Protein AF-A0A8J9VCS7-F1 (afdb_monomer_lite)

Sequence (158 aa):
MKDSSIRSFGQWVTQHQWDDVTAEQGTQNKTTAFYRTLQQSIATHFPLKSVRIQVRDKPWISPCKGKSRQRAFNQQKWEDWRKLRNKIQREIKTVKNQFYNTKVRKLKRENPRAWFKELNVLTGSQRKEMTVREEGEDPVDHQGIANKINDTLTNITT

Secondary structure (DSSP, 8-state):
-PPPHHHHHHHHHHH---HHHHSSSSHHHHHHHHHHHHHHHHHHHS--------TT--TTS-HHHHHHHHHHHHTT-HHHHHHHHHHHHHHHHHHHHHHIIIIIHHHHHH-HHHHHHHHHHHHT----------TT--S--HHHHHHHHHHHHHHH--

pLDDT: mean 77.01, std 14.39, range [44.06, 93.56]

Radius of gyration: 28.1 Å; chains: 1; bounding box: 41×73×74 Å

Foldseek 3Di:
DDDALVVVLVVCVVPDDLCVLVVDPDPVNSVVSVVVVVVVSCCVSPPDDDDDDDPPCDPQQDPVLSVQLVVCVVVVVVVSNVVSVVVSVVSLVVVLVVCCVPPLVVCVPVPVVVNVVVVCVSVVVDPPPPPVDDPDDDPDPVVVVVVVVVVVVVVVVD

Structure (mmCIF, N/CA/C/O backbone):
data_AF-A0A8J9VCS7-F1
#
_entry.id   AF-A0A8J9VCS7-F1
#
loop_
_atom_site.group_PDB
_atom_site.id
_atom_site.type_symbol
_atom_site.label_atom_id
_atom_site.label_alt_id
_atom_site.label_comp_id
_atom_site.label_asym_id
_atom_site.label_entity_id
_atom_site.label_seq_id
_atom_site.pdbx_PDB_ins_code
_atom_site.Cartn_x
_atom_site.Cartn_y
_atom_site.Cartn_z
_atom_site.occupancy
_atom_site.B_iso_or_equiv
_atom_site.auth_seq_id
_atom_site.auth_comp_id
_atom_site.auth_asym_id
_atom_site.auth_atom_id
_atom_site.pdbx_PDB_model_num
ATOM 1 N N . MET A 1 1 ? 5.403 -21.606 12.880 1.00 47.59 1 MET A N 1
ATOM 2 C CA . MET A 1 1 ? 4.566 -20.550 12.259 1.00 47.59 1 MET A CA 1
ATOM 3 C C . MET A 1 1 ? 4.451 -19.402 13.250 1.00 47.59 1 MET A C 1
ATOM 5 O O . MET A 1 1 ? 4.363 -19.689 14.433 1.00 47.59 1 MET A O 1
ATOM 9 N N . LYS A 1 2 ? 4.519 -18.132 12.820 1.00 61.34 2 LYS A N 1
ATOM 10 C CA . LYS A 1 2 ? 4.234 -17.008 13.730 1.00 61.34 2 LYS A CA 1
ATOM 11 C C . LYS A 1 2 ? 2.738 -16.999 14.021 1.00 61.34 2 LYS A C 1
ATOM 13 O O . LYS A 1 2 ? 1.959 -17.046 13.071 1.00 61.34 2 LYS A O 1
ATOM 18 N N . ASP A 1 3 ? 2.369 -16.959 15.294 1.00 71.00 3 ASP A N 1
ATOM 19 C CA . ASP A 1 3 ? 0.968 -16.850 15.685 1.00 71.00 3 ASP A CA 1
ATOM 20 C C . ASP A 1 3 ? 0.406 -15.492 15.233 1.00 71.00 3 ASP A C 1
ATOM 22 O O . ASP A 1 3 ? 1.137 -14.499 15.137 1.00 71.00 3 ASP A O 1
ATOM 26 N N . SER A 1 4 ? -0.874 -15.457 14.868 1.00 82.81 4 SER A N 1
ATOM 27 C CA . SER A 1 4 ? -1.492 -14.242 14.328 1.00 82.81 4 SER A CA 1
ATOM 28 C C . SER A 1 4 ? -1.660 -13.188 15.424 1.00 82.81 4 SER A C 1
ATOM 30 O O . SER A 1 4 ? -2.221 -13.487 16.476 1.00 82.81 4 SER A O 1
ATOM 32 N N . SER A 1 5 ? -1.274 -11.933 15.156 1.00 84.56 5 SER A N 1
ATOM 33 C CA . SER A 1 5 ? -1.557 -10.796 16.054 1.00 84.56 5 SER A CA 1
ATOM 34 C C . SER A 1 5 ? -3.051 -10.639 16.359 1.00 84.56 5 SER A C 1
ATOM 36 O O . SER A 1 5 ? -3.417 -10.184 17.435 1.00 84.56 5 SER A O 1
ATOM 38 N N . ILE A 1 6 ? -3.920 -11.046 15.426 1.00 87.62 6 ILE A N 1
ATOM 39 C CA . ILE A 1 6 ? -5.377 -11.031 15.620 1.00 87.62 6 ILE A CA 1
ATOM 40 C C . ILE A 1 6 ? -5.782 -12.048 16.686 1.00 87.62 6 ILE A C 1
ATOM 42 O O . ILE A 1 6 ? -6.619 -11.757 17.532 1.00 87.62 6 ILE A O 1
ATOM 46 N N . ARG A 1 7 ? -5.169 -13.235 16.666 1.00 88.06 7 ARG A N 1
ATOM 47 C CA . ARG A 1 7 ? -5.454 -14.286 17.642 1.00 88.06 7 ARG A CA 1
ATOM 48 C C . ARG A 1 7 ? -4.944 -13.902 19.025 1.00 88.06 7 ARG A C 1
ATOM 50 O O . ARG A 1 7 ? -5.670 -14.087 19.992 1.00 88.06 7 ARG A O 1
ATOM 57 N N . SER A 1 8 ? -3.736 -13.344 19.118 1.00 87.62 8 SER A N 1
ATOM 58 C CA . SER A 1 8 ? -3.185 -12.912 20.406 1.00 87.62 8 SER A CA 1
ATOM 59 C C . SER A 1 8 ? -3.988 -11.765 21.020 1.00 87.62 8 SER A C 1
ATOM 61 O O . SER A 1 8 ? -4.269 -11.804 22.213 1.00 87.62 8 SER A O 1
ATOM 63 N N . PHE A 1 9 ? -4.436 -10.800 20.209 1.00 91.88 9 PHE A N 1
ATOM 64 C CA . PHE A 1 9 ? -5.351 -9.754 20.668 1.00 91.88 9 PHE A CA 1
ATOM 65 C C . PHE A 1 9 ? -6.723 -10.319 21.067 1.00 91.88 9 PHE A C 1
ATOM 67 O O . PHE A 1 9 ? -7.259 -9.957 22.108 1.00 91.88 9 PHE A O 1
ATOM 74 N N . GLY A 1 10 ? -7.278 -11.241 20.272 1.00 90.69 10 GLY A N 1
ATOM 75 C CA . GLY A 1 10 ? -8.553 -11.900 20.568 1.00 90.69 10 GLY A CA 1
ATOM 76 C C . GLY A 1 10 ? -8.522 -12.701 21.874 1.00 90.69 10 GLY A C 1
ATOM 77 O O . GLY A 1 10 ? -9.466 -12.663 22.659 1.00 90.69 10 GLY A O 1
ATOM 78 N N . GLN A 1 11 ? -7.413 -13.384 22.151 1.00 91.56 11 GLN A N 1
ATOM 79 C CA . GLN A 1 11 ? -7.212 -14.062 23.426 1.00 91.56 11 GLN A CA 1
ATOM 80 C C . GLN A 1 11 ? -7.111 -13.057 24.578 1.00 91.56 11 GLN A C 1
ATOM 82 O O . GLN A 1 11 ? -7.779 -13.238 25.593 1.00 91.56 11 GLN A O 1
ATOM 87 N N . TRP A 1 12 ? -6.326 -11.990 24.402 1.00 93.56 12 TRP A N 1
ATOM 88 C CA . TRP A 1 12 ? -6.181 -10.938 25.406 1.00 93.56 12 TRP A CA 1
ATOM 89 C C . TRP A 1 12 ? -7.532 -10.308 25.762 1.00 93.56 12 TRP A C 1
ATOM 91 O O . TRP A 1 12 ? -7.896 -10.315 26.931 1.00 93.56 12 TRP A O 1
ATOM 101 N N . VAL A 1 13 ? -8.320 -9.855 24.781 1.00 90.75 13 VAL A N 1
ATOM 102 C CA . VAL A 1 13 ? -9.588 -9.147 25.050 1.00 90.75 13 VAL A CA 1
ATOM 103 C C . VAL A 1 13 ? -10.617 -10.030 25.764 1.00 90.75 13 VAL A C 1
ATOM 105 O O . VAL A 1 13 ? -11.430 -9.528 26.531 1.00 90.75 13 VAL A O 1
ATOM 108 N N . THR A 1 14 ? -10.559 -11.347 25.543 1.00 89.81 14 THR A N 1
ATOM 109 C CA . THR A 1 14 ? -11.469 -12.318 26.173 1.00 89.81 14 THR A CA 1
ATOM 110 C C . THR A 1 14 ? -11.036 -12.681 27.598 1.00 89.81 14 THR A C 1
ATOM 112 O O . THR A 1 14 ? -11.868 -13.059 28.415 1.00 89.81 14 THR A O 1
ATOM 115 N N . GLN A 1 15 ? -9.737 -12.596 27.900 1.00 90.94 15 GLN A N 1
ATOM 116 C CA . GLN A 1 15 ? -9.167 -12.954 29.207 1.00 90.94 15 GLN A CA 1
ATOM 117 C C . GLN A 1 15 ? -8.933 -11.741 30.115 1.00 90.94 15 GLN A C 1
ATOM 119 O O . GLN A 1 15 ? -8.695 -11.907 31.310 1.00 90.94 15 GLN A O 1
ATOM 124 N N . HIS A 1 16 ? -8.958 -10.531 29.558 1.00 88.81 16 HIS A N 1
ATOM 125 C CA . HIS A 1 16 ? -8.697 -9.308 30.296 1.00 88.81 16 HIS A CA 1
ATOM 126 C C . HIS A 1 16 ? -9.841 -8.999 31.268 1.00 88.81 16 HIS A C 1
ATOM 128 O O . HIS A 1 16 ? -11.003 -8.920 30.870 1.00 88.81 16 HIS A O 1
ATOM 134 N N . GLN A 1 17 ? -9.492 -8.828 32.543 1.00 88.44 17 GLN A N 1
ATOM 135 C CA . GLN A 1 17 ? -10.422 -8.394 33.581 1.00 88.44 17 GLN A CA 1
ATOM 136 C C . GLN A 1 17 ? -10.642 -6.885 33.452 1.00 88.44 17 GLN A C 1
ATOM 138 O O . GLN A 1 17 ? -9.683 -6.126 33.336 1.00 88.44 17 GLN A O 1
ATOM 143 N N . TRP A 1 18 ? -11.903 -6.454 33.462 1.00 87.88 18 TRP A N 1
ATOM 144 C CA . TRP A 1 18 ? -12.299 -5.050 33.278 1.00 87.88 18 TRP A CA 1
ATOM 145 C C . TRP A 1 18 ? -12.582 -4.341 34.606 1.00 87.88 18 TRP A C 1
ATOM 147 O O . TRP A 1 18 ? -13.297 -3.336 34.634 1.00 87.88 18 TRP A O 1
ATOM 157 N N . ASP A 1 19 ? -12.024 -4.854 35.701 1.00 87.50 19 ASP A N 1
ATOM 158 C CA . ASP A 1 19 ? -12.267 -4.357 37.055 1.00 87.50 19 ASP A CA 1
ATOM 159 C C . ASP A 1 19 ? -11.952 -2.859 37.155 1.00 87.50 19 ASP A C 1
ATOM 161 O O . ASP A 1 19 ? -12.791 -2.095 37.630 1.00 87.50 19 ASP A O 1
ATOM 165 N N . ASP A 1 20 ? -10.847 -2.420 36.546 1.00 83.69 20 ASP A N 1
ATOM 166 C CA . ASP A 1 20 ? -10.427 -1.015 36.439 1.00 83.69 20 ASP A CA 1
ATOM 167 C C . ASP A 1 20 ? -11.501 -0.104 35.815 1.00 83.69 20 ASP A C 1
ATOM 169 O O . ASP A 1 20 ? -11.656 1.053 36.198 1.00 83.69 20 ASP A O 1
ATOM 173 N N . VAL A 1 21 ? -12.267 -0.617 34.847 1.00 86.62 21 VAL A N 1
ATOM 174 C CA . VAL A 1 21 ? -13.349 0.124 34.177 1.00 86.62 21 VAL A CA 1
ATOM 175 C C . VAL A 1 21 ? -14.634 0.077 35.001 1.00 86.62 21 VAL A C 1
ATOM 177 O O . VAL A 1 21 ? -15.412 1.031 35.004 1.00 86.62 21 VAL A O 1
ATOM 180 N N . THR A 1 22 ? -14.894 -1.029 35.698 1.00 84.62 22 THR A N 1
ATOM 181 C CA . THR A 1 22 ? -16.115 -1.181 36.503 1.00 84.62 22 THR A CA 1
ATOM 182 C C . THR A 1 22 ? -16.054 -0.425 37.830 1.00 84.62 22 THR A C 1
ATOM 184 O O . THR A 1 22 ? -17.096 0.076 38.263 1.00 84.62 22 THR A O 1
ATOM 187 N N . ALA A 1 23 ? -14.855 -0.289 38.409 1.00 86.88 23 ALA A N 1
ATOM 188 C CA . ALA A 1 23 ? -14.578 0.397 39.670 1.00 86.88 23 ALA A CA 1
ATOM 189 C C . ALA A 1 23 ? -14.659 1.932 39.573 1.00 86.88 23 ALA A C 1
ATOM 191 O O . ALA A 1 23 ? -14.909 2.600 40.575 1.00 86.88 23 ALA A O 1
ATOM 192 N N . GLU A 1 24 ? -14.479 2.498 38.378 1.00 86.06 24 GLU A N 1
ATOM 193 C CA . GLU A 1 24 ? -14.551 3.944 38.141 1.00 86.06 24 GLU A CA 1
ATOM 194 C C . GLU A 1 24 ? -15.967 4.510 38.341 1.00 86.06 24 GLU A C 1
ATOM 196 O O . GLU A 1 24 ? -16.976 3.902 37.972 1.00 86.06 24 GLU A O 1
ATOM 201 N N . GLN A 1 25 ? -16.057 5.717 38.899 1.00 85.62 25 GLN A N 1
ATOM 202 C CA . GLN A 1 25 ? -17.330 6.405 39.133 1.00 85.62 25 GLN A CA 1
ATOM 203 C C . GLN A 1 25 ? -17.639 7.345 37.962 1.00 85.62 25 GLN A C 1
ATOM 205 O O . GLN A 1 25 ? -16.830 8.193 37.591 1.00 85.62 25 GLN A O 1
ATOM 210 N N . GLY A 1 26 ? -18.840 7.210 37.394 1.00 85.25 26 GLY A N 1
ATOM 211 C CA . GLY A 1 26 ? -19.318 8.047 36.291 1.00 85.25 26 GLY A CA 1
ATOM 212 C C . GLY A 1 26 ? -19.000 7.498 34.895 1.00 85.25 26 GLY A C 1
ATOM 213 O O . GLY A 1 26 ? -17.905 7.023 34.601 1.00 85.25 26 GLY A O 1
ATOM 214 N N . THR A 1 27 ? -19.983 7.588 33.998 1.00 86.44 27 THR A N 1
ATOM 215 C CA . THR A 1 27 ? -19.952 7.001 32.645 1.00 86.44 27 THR A CA 1
ATOM 216 C C . THR A 1 27 ? -18.764 7.473 31.803 1.00 86.44 27 THR A C 1
ATOM 218 O O . THR A 1 27 ? -18.175 6.690 31.054 1.00 86.44 27 THR A O 1
ATOM 221 N N . GLN A 1 28 ? -18.377 8.741 31.946 1.00 89.06 28 GLN A N 1
ATOM 222 C CA . GLN A 1 28 ? -17.270 9.331 31.196 1.00 89.06 28 GLN A CA 1
ATOM 223 C C . GLN A 1 28 ? -15.911 8.742 31.600 1.00 89.06 28 GLN A C 1
ATOM 225 O O . GLN A 1 28 ? -15.084 8.433 30.737 1.00 89.06 28 GLN A O 1
ATOM 230 N N . ASN A 1 29 ? -15.697 8.533 32.898 1.00 86.62 29 ASN A N 1
ATOM 231 C CA . ASN A 1 29 ? -14.451 7.978 33.424 1.00 86.62 29 ASN A CA 1
ATOM 232 C C . ASN A 1 29 ? -14.303 6.508 33.025 1.00 86.62 29 ASN A C 1
ATOM 234 O O . ASN A 1 29 ? -13.257 6.124 32.504 1.00 86.62 29 ASN A O 1
ATOM 238 N N . LYS A 1 30 ? -15.391 5.726 33.106 1.00 89.56 30 LYS A N 1
ATOM 239 C CA . LYS A 1 30 ? -15.431 4.341 32.599 1.00 89.56 30 LYS A CA 1
ATOM 240 C C . LYS A 1 30 ? -15.057 4.260 31.121 1.00 89.56 30 LYS A C 1
ATOM 242 O O . LYS A 1 30 ? -14.223 3.454 30.717 1.00 89.56 30 LYS A O 1
ATOM 247 N N . THR A 1 31 ? -15.645 5.138 30.312 1.00 89.25 31 THR A N 1
ATOM 248 C CA . THR A 1 31 ? -15.388 5.192 28.868 1.00 89.25 31 THR A CA 1
ATOM 249 C C . THR A 1 31 ? -13.923 5.527 28.579 1.00 89.25 31 THR A C 1
ATOM 251 O O . THR A 1 31 ? -13.288 4.895 27.736 1.00 89.25 31 THR A O 1
ATOM 254 N N . THR A 1 32 ? -13.354 6.479 29.317 1.00 91.38 32 THR A N 1
ATOM 255 C CA . THR A 1 32 ? -11.957 6.901 29.155 1.00 91.38 32 THR A CA 1
ATOM 256 C C . THR A 1 32 ? -10.978 5.798 29.568 1.00 91.38 32 THR A C 1
ATOM 258 O O . THR A 1 32 ? -10.037 5.508 28.827 1.00 91.38 32 THR A O 1
ATOM 261 N N . ALA A 1 33 ? -11.223 5.136 30.703 1.00 88.88 33 ALA A N 1
ATOM 262 C CA . ALA A 1 33 ? -10.433 3.998 31.168 1.00 88.88 33 ALA A CA 1
ATOM 263 C C . ALA A 1 33 ? -10.462 2.844 30.154 1.00 88.88 33 ALA A C 1
ATOM 265 O O . ALA A 1 33 ? -9.410 2.310 29.796 1.00 88.88 33 ALA A O 1
ATOM 266 N N . PHE A 1 34 ? -11.644 2.534 29.610 1.00 91.31 34 PHE A N 1
ATOM 267 C CA . PHE A 1 34 ? -11.810 1.526 28.567 1.00 91.31 34 PHE A CA 1
ATOM 268 C C . PHE A 1 34 ? -10.982 1.847 27.317 1.00 91.31 34 PHE A C 1
ATOM 270 O O . PHE A 1 34 ? -10.176 1.022 26.879 1.00 91.31 34 PHE A O 1
ATOM 277 N N . TYR A 1 35 ? -11.124 3.056 26.761 1.00 92.62 35 TYR A N 1
ATOM 278 C CA . TYR A 1 35 ? -10.385 3.442 25.557 1.00 92.62 35 TYR A CA 1
ATOM 279 C C . TYR A 1 35 ? -8.876 3.459 25.772 1.00 92.62 35 TYR A C 1
ATOM 281 O O . TYR A 1 35 ? -8.140 3.039 24.881 1.00 92.62 35 TYR A O 1
ATOM 289 N N . ARG A 1 36 ? -8.407 3.884 26.949 1.00 92.19 36 ARG A N 1
ATOM 290 C CA . ARG A 1 36 ? -6.980 3.883 27.283 1.00 92.19 36 ARG A CA 1
ATOM 291 C C . ARG A 1 36 ? -6.399 2.469 27.230 1.00 92.19 36 ARG A C 1
ATOM 293 O O . ARG A 1 36 ? -5.402 2.239 26.545 1.00 92.19 36 ARG A O 1
ATOM 300 N N . THR A 1 37 ? -7.038 1.523 27.911 1.00 91.31 37 THR A N 1
ATOM 301 C CA . THR A 1 37 ? -6.589 0.125 27.972 1.00 91.31 37 THR A CA 1
ATOM 302 C C . THR A 1 37 ? -6.687 -0.563 26.606 1.00 91.31 37 THR A C 1
ATOM 304 O O . THR A 1 37 ? -5.782 -1.293 26.186 1.00 91.31 37 THR A O 1
ATOM 307 N N . LEU A 1 38 ? -7.741 -0.261 25.843 1.00 92.12 38 LEU A N 1
ATOM 308 C CA . LEU A 1 38 ? -7.904 -0.742 24.474 1.00 92.12 38 LEU A CA 1
ATOM 309 C C . LEU A 1 38 ? -6.817 -0.189 23.536 1.00 92.12 38 LEU A C 1
ATOM 311 O O . LEU A 1 38 ? -6.237 -0.926 22.746 1.00 92.12 38 LEU A O 1
ATOM 315 N N . GLN A 1 39 ? -6.498 1.101 23.612 1.00 90.88 39 GLN A N 1
ATOM 316 C CA . GLN A 1 39 ? -5.470 1.705 22.761 1.00 90.88 39 GLN A CA 1
ATOM 317 C C . GLN A 1 39 ? -4.075 1.157 23.064 1.00 90.88 39 GLN A C 1
ATOM 319 O O . GLN A 1 39 ? -3.307 0.904 22.134 1.00 90.88 39 GLN A O 1
ATOM 324 N N . GLN A 1 40 ? -3.753 0.932 24.339 1.00 89.69 40 GLN A N 1
ATOM 325 C CA . GLN A 1 40 ? -2.478 0.333 24.736 1.00 89.69 40 GLN A CA 1
ATOM 326 C C . GLN A 1 40 ? -2.324 -1.082 24.173 1.00 89.69 40 GLN A C 1
ATOM 328 O O . GLN A 1 40 ? -1.324 -1.375 23.519 1.00 89.69 40 GLN A O 1
ATOM 333 N N . SER A 1 41 ? -3.336 -1.936 24.339 1.00 88.94 41 SER A N 1
ATOM 334 C CA . SER A 1 41 ? -3.310 -3.294 23.781 1.00 88.94 41 SER A CA 1
ATOM 335 C C . SER A 1 41 ? -3.251 -3.293 22.251 1.00 88.94 41 SER A C 1
ATOM 337 O O . SER A 1 41 ? -2.472 -4.048 21.666 1.00 88.94 41 SER A O 1
ATOM 339 N N . ILE A 1 42 ? -3.987 -2.404 21.576 1.00 90.31 42 ILE A N 1
ATOM 340 C CA . ILE A 1 42 ? -3.894 -2.243 20.119 1.00 90.31 42 ILE A CA 1
ATOM 341 C C . ILE A 1 42 ? -2.466 -1.872 19.707 1.00 90.31 42 ILE A C 1
ATOM 343 O O . ILE A 1 42 ? -1.930 -2.487 18.788 1.00 90.31 42 ILE A O 1
ATOM 347 N N . ALA A 1 43 ? -1.819 -0.925 20.388 1.00 88.62 43 ALA A N 1
ATOM 348 C CA . ALA A 1 43 ? -0.445 -0.532 20.080 1.00 88.62 43 ALA A CA 1
ATOM 349 C C . ALA A 1 43 ? 0.556 -1.687 20.280 1.00 88.62 43 ALA A C 1
ATOM 351 O O . ALA A 1 43 ? 1.482 -1.845 19.480 1.00 88.62 43 ALA A O 1
ATOM 352 N N . THR A 1 44 ? 0.352 -2.524 21.302 1.00 88.44 44 THR A N 1
ATOM 353 C CA . THR A 1 44 ? 1.191 -3.699 21.581 1.00 88.44 44 THR A CA 1
ATOM 354 C C . THR A 1 44 ? 1.006 -4.811 20.544 1.00 88.44 44 THR A C 1
ATOM 356 O O . THR A 1 44 ? 1.988 -5.347 20.027 1.00 88.44 44 THR A O 1
ATOM 359 N N . HIS A 1 45 ? -0.239 -5.167 20.213 1.00 88.12 45 HIS A N 1
ATOM 360 C CA . HIS A 1 45 ? -0.542 -6.282 19.307 1.00 88.12 45 HIS A CA 1
ATOM 361 C C . HIS A 1 45 ? -0.445 -5.896 17.820 1.00 88.12 45 HIS A C 1
ATOM 363 O O . HIS A 1 45 ? -0.080 -6.731 16.979 1.00 88.12 45 HIS A O 1
ATOM 369 N N . PHE A 1 46 ? -0.719 -4.631 17.492 1.00 87.75 46 PHE A N 1
ATOM 370 C CA . PHE A 1 46 ? -0.735 -4.070 16.139 1.00 87.75 46 PHE A CA 1
ATOM 371 C C . PHE A 1 46 ? 0.169 -2.831 16.041 1.00 87.75 46 PHE A C 1
ATOM 373 O O . PHE A 1 46 ? -0.313 -1.720 15.811 1.00 87.75 46 PHE A O 1
ATOM 380 N N . PRO A 1 47 ? 1.498 -2.996 16.169 1.00 85.06 47 PRO A N 1
ATOM 381 C CA . PRO A 1 47 ? 2.410 -1.867 16.082 1.00 85.06 47 PRO A CA 1
ATOM 382 C C . PRO A 1 47 ? 2.289 -1.191 14.715 1.00 85.06 47 PRO A C 1
ATOM 384 O O . PRO A 1 47 ? 2.335 -1.863 13.673 1.00 85.06 47 PRO A O 1
ATOM 387 N N . LEU A 1 48 ? 2.183 0.141 14.713 1.00 80.12 48 LEU A N 1
ATOM 388 C CA . LEU A 1 48 ? 2.239 0.920 13.481 1.00 80.12 48 LEU A CA 1
ATOM 389 C C . LEU A 1 48 ? 3.590 0.677 12.806 1.00 80.12 48 LEU A C 1
ATOM 391 O O . LEU A 1 48 ? 4.656 0.914 13.373 1.00 80.12 48 LEU A O 1
ATOM 395 N N . LYS A 1 49 ? 3.541 0.194 11.567 1.00 76.12 49 LYS A N 1
ATOM 396 C CA . LYS A 1 49 ? 4.727 -0.014 10.740 1.00 76.12 49 LYS A CA 1
ATOM 397 C C . LYS A 1 49 ? 4.694 0.962 9.584 1.00 76.12 49 LYS A C 1
ATOM 399 O O . LYS A 1 49 ? 3.914 0.801 8.650 1.00 76.12 49 LYS A O 1
ATOM 404 N N . SER A 1 50 ? 5.594 1.934 9.620 1.00 67.88 50 SER A N 1
ATOM 405 C CA . SER A 1 50 ? 5.833 2.822 8.489 1.00 67.88 50 SER A CA 1
ATOM 406 C C . SER A 1 50 ? 6.624 2.070 7.424 1.00 67.88 50 SER A C 1
ATOM 408 O O . SER A 1 50 ? 7.819 1.818 7.571 1.00 67.88 50 SER A O 1
ATOM 410 N N . VAL A 1 51 ? 5.955 1.678 6.342 1.00 60.59 51 VAL A N 1
ATOM 411 C CA . VAL A 1 51 ? 6.612 1.079 5.176 1.00 60.59 51 VAL A CA 1
ATOM 412 C C . VAL A 1 51 ? 6.793 2.167 4.127 1.00 60.59 51 VAL A C 1
ATOM 414 O O . VAL A 1 51 ? 5.817 2.728 3.636 1.00 60.59 51 VAL A O 1
ATOM 417 N N . ARG A 1 52 ? 8.043 2.455 3.748 1.00 50.25 52 ARG A N 1
ATOM 418 C CA . ARG A 1 52 ? 8.321 3.300 2.580 1.00 50.25 52 ARG A CA 1
ATOM 419 C C . ARG A 1 52 ? 7.927 2.528 1.323 1.00 50.25 52 ARG A C 1
ATOM 421 O O . ARG A 1 52 ? 8.617 1.596 0.913 1.00 50.25 52 ARG A O 1
ATOM 428 N N . ILE A 1 53 ? 6.792 2.896 0.740 1.00 50.28 53 ILE A N 1
ATOM 429 C CA . ILE A 1 53 ? 6.323 2.358 -0.535 1.00 50.28 53 ILE A CA 1
ATOM 430 C C . ILE A 1 53 ? 6.855 3.266 -1.639 1.00 50.28 53 ILE A C 1
ATOM 432 O O . ILE A 1 53 ? 6.689 4.484 -1.597 1.00 50.28 53 ILE A O 1
ATOM 436 N N . GLN A 1 54 ? 7.497 2.678 -2.645 1.00 50.84 54 GLN A N 1
ATOM 437 C CA . GLN A 1 54 ? 7.896 3.432 -3.822 1.00 50.84 54 GLN A CA 1
ATOM 438 C C . GLN A 1 54 ? 6.639 3.830 -4.609 1.00 50.84 54 GLN A C 1
ATOM 440 O O . GLN A 1 54 ? 6.027 2.998 -5.274 1.00 50.84 54 GLN A O 1
ATOM 445 N N . VAL A 1 55 ? 6.292 5.120 -4.567 1.00 51.00 55 VAL A N 1
ATOM 446 C CA . VAL A 1 55 ? 5.105 5.770 -5.178 1.00 51.00 55 VAL A CA 1
ATOM 447 C C . VAL A 1 55 ? 4.941 5.499 -6.689 1.00 51.00 55 VAL A C 1
ATOM 449 O O . VAL A 1 55 ? 3.906 5.780 -7.282 1.00 51.00 55 VAL A O 1
ATOM 452 N N . ARG A 1 56 ? 5.945 4.908 -7.346 1.00 49.91 56 ARG A N 1
ATOM 453 C CA . ARG A 1 56 ? 5.911 4.583 -8.781 1.00 49.91 56 ARG A CA 1
ATOM 454 C C . ARG A 1 56 ? 5.295 3.230 -9.121 1.00 49.91 56 ARG A C 1
ATOM 456 O O . ARG A 1 56 ? 5.165 2.933 -10.313 1.00 49.91 56 ARG A O 1
ATOM 463 N N . ASP A 1 57 ? 4.939 2.408 -8.138 1.00 48.88 57 ASP A N 1
ATOM 464 C CA . ASP A 1 57 ? 4.283 1.142 -8.439 1.00 48.88 57 ASP A CA 1
ATOM 465 C C . ASP A 1 57 ? 2.804 1.403 -8.791 1.00 48.88 57 ASP A C 1
ATOM 467 O O . ASP A 1 57 ? 1.926 1.535 -7.947 1.00 48.88 57 ASP A O 1
ATOM 471 N N . LYS A 1 58 ? 2.578 1.562 -10.100 1.00 55.81 58 LYS A N 1
ATOM 472 C CA . LYS A 1 58 ? 1.287 1.808 -10.754 1.00 55.81 58 LYS A CA 1
ATOM 473 C C . LYS A 1 58 ? 0.250 0.721 -10.408 1.00 55.81 58 LYS A C 1
ATOM 475 O O . LYS A 1 58 ? 0.648 -0.419 -10.176 1.00 55.81 58 LYS A O 1
ATOM 480 N N . PRO A 1 59 ? -1.065 1.014 -10.474 1.00 51.06 59 PRO A N 1
ATOM 481 C CA . PRO A 1 59 ? -2.139 0.117 -10.011 1.00 51.06 59 PRO A CA 1
ATOM 482 C C . PRO A 1 59 ? -2.186 -1.265 -10.689 1.00 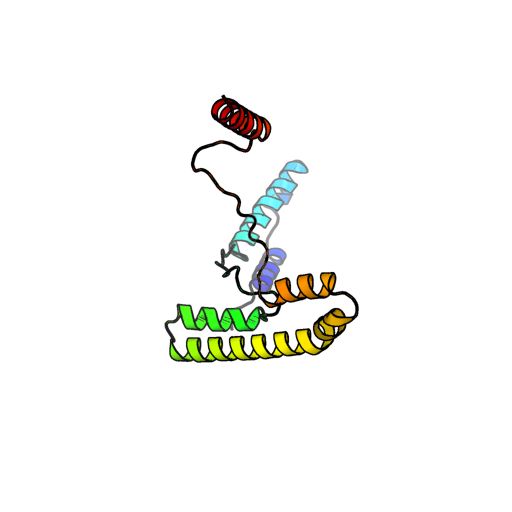51.06 59 PRO A C 1
ATOM 484 O O . PRO A 1 59 ? -2.810 -2.186 -10.177 1.00 51.06 59 PRO A O 1
ATOM 487 N N . TRP A 1 60 ? -1.503 -1.443 -11.821 1.00 56.81 60 TRP A N 1
ATOM 488 C CA . TRP A 1 60 ? -1.367 -2.732 -12.508 1.00 56.81 60 TRP A CA 1
ATOM 489 C C . TRP A 1 60 ? -0.198 -3.599 -12.009 1.00 56.81 60 TRP A C 1
ATOM 491 O O . TRP A 1 60 ? 0.020 -4.695 -12.525 1.00 56.81 60 TRP A O 1
ATOM 501 N N . ILE A 1 61 ? 0.585 -3.140 -11.030 1.00 57.72 61 ILE A N 1
ATOM 502 C CA . ILE A 1 61 ? 1.548 -3.985 -10.323 1.00 57.72 61 ILE A CA 1
ATOM 503 C C . ILE A 1 61 ? 0.797 -4.650 -9.180 1.00 57.72 61 ILE A C 1
ATOM 505 O O . ILE A 1 61 ? 0.407 -3.990 -8.221 1.00 57.72 61 ILE A O 1
ATOM 509 N N . SER A 1 62 ? 0.614 -5.970 -9.267 1.00 59.81 62 SER A N 1
ATOM 510 C CA . SER A 1 62 ? 0.076 -6.737 -8.144 1.00 59.81 62 SER A CA 1
ATOM 511 C C . SER A 1 62 ? 0.906 -6.427 -6.885 1.00 59.81 62 SER A C 1
ATOM 513 O O . SER A 1 62 ? 2.125 -6.667 -6.904 1.00 59.81 62 SER A O 1
ATOM 515 N N . PRO A 1 63 ? 0.288 -5.928 -5.794 1.00 59.56 63 PRO A N 1
ATOM 516 C CA . PRO A 1 63 ? 0.993 -5.551 -4.566 1.00 59.56 63 PRO A CA 1
ATOM 517 C C . PRO A 1 63 ? 1.898 -6.669 -4.032 1.00 59.56 63 PRO A C 1
ATOM 519 O O . PRO A 1 63 ? 2.949 -6.417 -3.443 1.00 59.56 63 PRO A O 1
ATOM 522 N N . CYS A 1 64 ? 1.526 -7.925 -4.290 1.00 57.69 64 CYS A N 1
ATOM 523 C CA . CYS A 1 64 ? 2.270 -9.115 -3.892 1.00 57.69 64 CYS A CA 1
ATOM 524 C C . CYS A 1 64 ? 3.627 -9.241 -4.607 1.00 57.69 64 CYS A C 1
ATOM 526 O O . CYS A 1 64 ? 4.621 -9.603 -3.980 1.00 57.69 64 CYS A O 1
ATOM 528 N N . LYS A 1 65 ? 3.708 -8.904 -5.902 1.00 66.38 65 LYS A N 1
ATOM 529 C CA . LYS A 1 65 ? 4.952 -9.033 -6.685 1.00 66.38 65 LYS A CA 1
ATOM 530 C C . LYS A 1 65 ? 5.944 -7.909 -6.371 1.00 66.38 65 LYS A C 1
ATOM 532 O O . LYS A 1 65 ? 7.147 -8.162 -6.304 1.00 66.38 65 LYS A O 1
ATOM 537 N N . GLY A 1 66 ? 5.445 -6.702 -6.085 1.00 69.19 66 GLY A N 1
ATOM 538 C CA . GLY A 1 66 ? 6.264 -5.578 -5.615 1.00 69.19 66 GLY A CA 1
ATOM 539 C C . GLY A 1 66 ? 6.972 -5.872 -4.285 1.00 69.19 66 GLY A C 1
ATOM 540 O O . GLY A 1 66 ? 8.166 -5.597 -4.148 1.00 69.19 66 GLY A O 1
ATOM 541 N N . LYS A 1 67 ? 6.274 -6.528 -3.343 1.00 74.50 67 LYS A N 1
ATOM 542 C CA . LYS A 1 67 ? 6.824 -6.924 -2.031 1.00 74.50 67 LYS A CA 1
ATOM 543 C C . LYS A 1 67 ? 8.004 -7.894 -2.149 1.00 74.50 67 LYS A C 1
ATOM 545 O O . LYS A 1 67 ? 9.028 -7.677 -1.506 1.00 74.50 67 LYS A O 1
ATOM 550 N N . SER A 1 68 ? 7.904 -8.926 -2.989 1.00 79.06 68 SER A N 1
ATOM 551 C CA . SER A 1 68 ? 8.992 -9.900 -3.176 1.00 79.06 68 SER A CA 1
ATOM 552 C C . SER A 1 68 ? 10.234 -9.273 -3.814 1.00 79.06 68 SER A C 1
ATOM 554 O O . SER A 1 68 ? 11.346 -9.527 -3.354 1.00 79.06 68 SER A O 1
ATOM 556 N N . ARG A 1 69 ? 10.057 -8.394 -4.816 1.00 83.00 69 ARG A N 1
ATOM 557 C CA . ARG A 1 69 ? 11.160 -7.611 -5.405 1.00 83.00 69 ARG A CA 1
ATOM 558 C C . ARG A 1 69 ? 11.850 -6.760 -4.339 1.00 83.00 69 ARG A C 1
ATOM 560 O O . ARG A 1 69 ? 13.073 -6.774 -4.251 1.00 83.00 69 ARG A O 1
ATOM 567 N N . GLN A 1 70 ? 11.076 -6.037 -3.527 1.00 79.12 70 GLN A N 1
ATOM 568 C CA . GLN A 1 70 ? 11.631 -5.173 -2.483 1.00 79.12 70 GLN A CA 1
ATOM 569 C C . GLN A 1 70 ? 12.376 -5.974 -1.412 1.00 79.12 70 GLN A C 1
ATOM 571 O O . GLN A 1 70 ? 13.439 -5.566 -0.957 1.00 79.12 70 GLN A O 1
ATOM 576 N N . ARG A 1 71 ? 11.858 -7.149 -1.045 1.00 83.00 71 ARG A N 1
ATOM 577 C CA . ARG A 1 71 ? 12.527 -8.051 -0.108 1.00 83.00 71 ARG A CA 1
ATOM 578 C C . ARG A 1 71 ? 13.876 -8.532 -0.645 1.00 83.00 71 ARG A C 1
ATOM 580 O O . ARG A 1 71 ? 14.846 -8.498 0.100 1.00 83.00 71 ARG A O 1
ATOM 587 N N . ALA A 1 72 ? 13.951 -8.929 -1.917 1.00 84.56 72 ALA A N 1
ATOM 588 C CA . ALA A 1 72 ? 15.212 -9.336 -2.544 1.00 84.56 72 ALA A CA 1
ATOM 589 C C . ALA A 1 72 ? 16.232 -8.185 -2.605 1.00 84.56 72 ALA A C 1
ATOM 591 O O . ALA A 1 72 ? 17.414 -8.409 -2.357 1.00 84.56 72 ALA A O 1
ATOM 592 N N . PHE A 1 73 ? 15.767 -6.952 -2.852 1.00 78.88 73 PHE A N 1
ATOM 593 C CA . PHE A 1 73 ? 16.604 -5.747 -2.802 1.00 78.88 73 PHE A CA 1
ATOM 594 C C . PHE A 1 73 ? 17.181 -5.511 -1.401 1.00 78.88 73 PHE A C 1
ATOM 596 O O . PHE A 1 73 ? 18.389 -5.384 -1.240 1.00 78.88 73 PHE A O 1
ATOM 603 N N . ASN A 1 74 ? 16.324 -5.519 -0.376 1.00 78.69 74 ASN A N 1
ATOM 604 C CA . ASN A 1 74 ? 16.738 -5.278 1.008 1.00 78.69 74 ASN A CA 1
ATOM 605 C C . ASN A 1 74 ? 17.681 -6.373 1.537 1.00 78.69 74 ASN A C 1
ATOM 607 O O . ASN A 1 74 ? 18.501 -6.108 2.404 1.00 78.69 74 ASN A O 1
ATOM 611 N N . GLN A 1 75 ? 17.562 -7.600 1.021 1.00 86.06 75 GLN A N 1
ATOM 612 C CA . GLN A 1 75 ? 18.434 -8.728 1.360 1.00 86.06 75 GLN A CA 1
ATOM 613 C C . GLN A 1 75 ? 19.732 -8.765 0.533 1.00 86.06 75 GLN A C 1
ATOM 615 O O . GLN A 1 75 ? 20.459 -9.747 0.627 1.00 86.06 75 GLN A O 1
ATOM 620 N N . GLN A 1 76 ? 19.995 -7.754 -0.307 1.00 85.88 76 GLN A N 1
ATOM 621 C CA . GLN A 1 76 ? 21.152 -7.683 -1.216 1.00 85.88 76 GLN A CA 1
ATOM 622 C C . GLN A 1 76 ? 21.299 -8.910 -2.139 1.00 85.88 76 GLN A C 1
ATOM 624 O O . GLN A 1 76 ? 22.374 -9.210 -2.656 1.00 85.88 76 GLN A O 1
ATOM 629 N N . LYS A 1 77 ? 20.192 -9.615 -2.407 1.00 87.38 77 LYS A N 1
ATOM 630 C CA . LYS A 1 77 ? 20.145 -10.751 -3.333 1.00 87.38 77 LYS A CA 1
ATOM 631 C C . LYS A 1 77 ? 19.967 -10.233 -4.753 1.00 87.38 77 LYS A C 1
ATOM 633 O O . LYS A 1 77 ? 18.864 -10.250 -5.303 1.00 87.38 77 LYS A O 1
ATOM 638 N N . TRP A 1 78 ? 21.050 -9.726 -5.338 1.00 83.12 78 TRP A N 1
ATOM 639 C CA . TRP A 1 78 ? 21.013 -9.016 -6.620 1.00 83.12 78 TRP A CA 1
ATOM 640 C C . TRP A 1 78 ? 20.471 -9.857 -7.779 1.00 83.12 78 TRP A C 1
ATOM 642 O O . TRP A 1 78 ? 19.686 -9.347 -8.579 1.00 83.12 78 TRP A O 1
ATOM 652 N N . GLU A 1 79 ? 20.813 -11.144 -7.846 1.00 90.19 79 GLU A N 1
ATOM 653 C CA . GLU A 1 79 ? 20.320 -12.054 -8.890 1.00 90.19 79 GLU A CA 1
ATOM 654 C C . GLU A 1 79 ? 18.807 -12.289 -8.795 1.00 90.19 79 GLU A C 1
ATOM 656 O O . GLU A 1 79 ? 18.078 -12.153 -9.784 1.00 90.19 79 GLU A O 1
ATOM 661 N N . ASP A 1 80 ? 18.301 -12.549 -7.590 1.00 85.12 80 ASP A N 1
ATOM 662 C CA . ASP A 1 80 ? 16.864 -12.709 -7.351 1.00 85.12 80 ASP A CA 1
ATOM 663 C C . ASP A 1 80 ? 16.112 -11.404 -7.615 1.00 85.12 80 ASP A C 1
ATOM 665 O O . ASP A 1 80 ? 15.044 -11.400 -8.234 1.00 85.12 80 ASP A O 1
ATOM 669 N N . TRP A 1 81 ? 16.693 -10.274 -7.210 1.00 86.94 81 TRP A N 1
ATOM 670 C CA . TRP A 1 81 ? 16.140 -8.958 -7.491 1.00 86.94 81 TRP A CA 1
ATOM 671 C C . TRP A 1 81 ? 16.046 -8.687 -8.997 1.00 86.94 81 TRP A C 1
ATOM 673 O O . TRP A 1 81 ? 14.985 -8.267 -9.467 1.00 86.94 81 TRP A O 1
ATOM 683 N N . ARG A 1 82 ? 17.101 -8.976 -9.776 1.00 87.00 82 ARG A N 1
ATOM 684 C CA . ARG A 1 82 ? 17.109 -8.831 -11.244 1.00 87.00 82 ARG A CA 1
ATOM 685 C C . ARG A 1 82 ? 16.037 -9.705 -11.891 1.00 87.00 82 ARG A C 1
ATOM 687 O O . ARG A 1 82 ? 15.254 -9.204 -12.702 1.00 87.00 82 ARG A O 1
ATOM 694 N N . LYS A 1 83 ? 15.942 -10.982 -11.501 1.00 90.19 83 LYS A N 1
ATOM 695 C CA . LYS A 1 83 ? 14.918 -11.918 -12.003 1.00 90.19 83 LYS A CA 1
ATOM 696 C C . LYS A 1 83 ? 13.505 -11.411 -11.717 1.00 90.19 83 LYS A C 1
ATOM 698 O O . LYS A 1 83 ? 12.676 -11.346 -12.627 1.00 90.19 83 LYS A O 1
ATOM 703 N N . LEU A 1 84 ? 13.237 -10.994 -10.479 1.00 87.19 84 LEU A N 1
ATOM 704 C CA . LEU A 1 84 ? 11.936 -10.465 -10.065 1.00 87.19 84 LEU A CA 1
ATOM 705 C C . LEU A 1 84 ? 11.602 -9.150 -10.777 1.00 87.19 84 LEU A C 1
ATOM 707 O O . LEU A 1 84 ? 10.484 -8.991 -11.269 1.00 87.19 84 LEU A O 1
ATOM 711 N N . ARG A 1 85 ? 12.567 -8.232 -10.902 1.00 85.69 85 ARG A N 1
ATOM 712 C CA . ARG A 1 85 ? 12.418 -6.983 -11.661 1.00 85.69 85 ARG A CA 1
ATOM 713 C C . ARG A 1 85 ? 12.044 -7.267 -13.113 1.00 85.69 85 ARG A C 1
ATOM 715 O O . ARG A 1 85 ? 11.075 -6.693 -13.603 1.00 85.69 85 ARG A O 1
ATOM 722 N N . ASN A 1 86 ? 12.767 -8.163 -13.781 1.00 89.19 86 ASN A N 1
ATOM 723 C CA . ASN A 1 86 ? 12.532 -8.498 -15.185 1.00 89.19 86 ASN A CA 1
ATOM 724 C C . ASN A 1 86 ? 11.179 -9.192 -15.381 1.00 89.19 86 ASN A C 1
ATOM 726 O O . ASN A 1 86 ? 10.458 -8.869 -16.324 1.00 89.19 86 ASN A O 1
ATOM 730 N N . LYS A 1 87 ?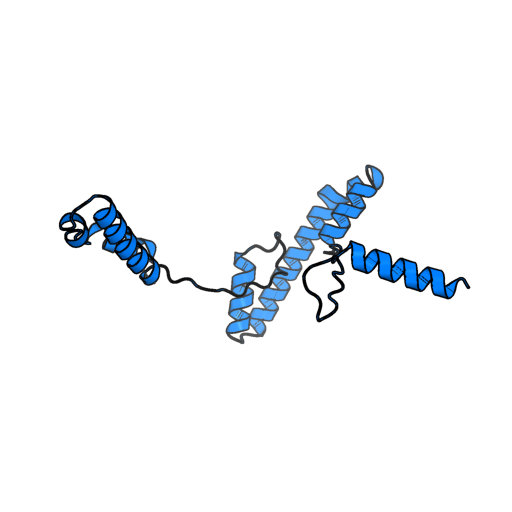 10.793 -10.093 -14.469 1.00 87.94 87 LYS A N 1
ATOM 731 C CA . LYS A 1 87 ? 9.469 -10.730 -14.478 1.00 87.94 87 LYS A CA 1
ATOM 732 C C . LYS A 1 87 ? 8.353 -9.689 -14.379 1.00 87.94 87 LYS A C 1
ATOM 734 O O . LYS A 1 87 ? 7.464 -9.669 -15.223 1.00 87.94 87 LYS A O 1
ATOM 739 N N . ILE A 1 88 ? 8.448 -8.780 -13.408 1.00 84.81 88 ILE A N 1
ATOM 740 C CA . ILE A 1 88 ? 7.476 -7.694 -13.225 1.00 84.81 88 ILE A CA 1
ATOM 741 C C . ILE A 1 88 ? 7.429 -6.791 -14.465 1.00 84.81 88 ILE A C 1
ATOM 743 O O . ILE A 1 88 ? 6.349 -6.459 -14.939 1.00 84.81 88 ILE A O 1
ATOM 747 N N . GLN A 1 89 ? 8.577 -6.423 -15.042 1.00 84.88 89 GLN A N 1
ATOM 748 C CA . GLN A 1 89 ? 8.623 -5.596 -16.253 1.00 84.88 89 GLN A CA 1
ATOM 749 C C . GLN A 1 89 ? 7.969 -6.270 -17.465 1.00 84.88 89 GLN A C 1
ATOM 751 O O . GLN A 1 89 ? 7.246 -5.603 -18.207 1.00 84.88 89 GLN A O 1
ATOM 756 N N . ARG A 1 90 ? 8.183 -7.579 -17.657 1.00 88.06 90 ARG A N 1
ATOM 757 C CA . ARG A 1 90 ? 7.529 -8.355 -18.722 1.00 88.06 90 ARG A CA 1
ATOM 758 C C . ARG A 1 90 ? 6.017 -8.372 -18.540 1.00 88.06 90 ARG A C 1
ATOM 760 O O . ARG A 1 90 ? 5.300 -8.066 -19.482 1.00 88.06 90 ARG A O 1
ATOM 767 N N . GLU A 1 91 ? 5.541 -8.643 -17.329 1.00 85.50 91 GLU A N 1
ATOM 768 C CA . GLU A 1 91 ? 4.106 -8.633 -17.024 1.00 85.50 91 GLU A CA 1
ATOM 769 C C . GLU A 1 91 ? 3.483 -7.251 -17.248 1.00 85.50 91 GLU A C 1
ATOM 771 O O . GLU A 1 91 ? 2.448 -7.146 -17.901 1.00 85.50 91 GLU A O 1
ATOM 776 N N . ILE A 1 92 ? 4.146 -6.178 -16.800 1.00 82.94 92 ILE A N 1
ATOM 777 C CA . ILE A 1 92 ? 3.709 -4.801 -17.069 1.00 82.94 92 ILE A CA 1
ATOM 778 C C . ILE A 1 92 ? 3.605 -4.555 -18.577 1.00 82.94 92 ILE A C 1
ATOM 780 O O . ILE A 1 92 ? 2.625 -3.969 -19.032 1.00 82.94 92 ILE A O 1
ATOM 784 N N . LYS A 1 93 ? 4.601 -4.984 -19.363 1.00 85.62 93 LYS A N 1
ATOM 785 C CA . LYS A 1 93 ? 4.582 -4.837 -20.824 1.00 85.62 93 LYS A CA 1
ATOM 786 C C . LYS A 1 93 ? 3.396 -5.586 -21.436 1.00 85.62 93 LYS A C 1
ATOM 788 O O . LYS A 1 93 ? 2.700 -5.013 -22.270 1.00 85.62 93 LYS A O 1
ATOM 793 N N . THR A 1 94 ? 3.138 -6.816 -20.994 1.00 86.38 94 THR A N 1
ATOM 794 C CA . THR A 1 94 ? 2.003 -7.628 -21.456 1.00 86.38 94 THR A CA 1
ATOM 795 C C . THR A 1 94 ? 0.670 -6.956 -21.149 1.00 86.38 94 THR A C 1
ATOM 797 O O . THR A 1 94 ? -0.127 -6.754 -22.062 1.00 86.38 94 THR A O 1
ATOM 800 N N . VAL A 1 95 ? 0.450 -6.534 -19.901 1.00 83.81 95 VAL A N 1
ATOM 801 C CA . VAL A 1 95 ? -0.803 -5.889 -19.477 1.00 83.81 95 VAL A CA 1
ATOM 802 C C . VAL A 1 95 ? -1.019 -4.566 -20.212 1.00 83.81 95 VAL A C 1
ATOM 804 O O . VAL A 1 95 ? -2.117 -4.304 -20.700 1.00 83.81 95 VAL A O 1
ATOM 807 N N . LYS A 1 96 ? 0.029 -3.746 -20.372 1.00 82.88 96 LYS A N 1
ATOM 808 C CA . LYS A 1 96 ? -0.050 -2.508 -21.163 1.00 82.88 96 LYS A CA 1
ATOM 809 C C . LYS A 1 96 ? -0.438 -2.775 -22.615 1.00 82.88 96 LYS A C 1
ATOM 811 O O . LYS A 1 96 ? -1.263 -2.049 -23.161 1.00 82.88 96 LYS A O 1
ATOM 816 N N . ASN A 1 97 ? 0.151 -3.798 -23.234 1.00 86.31 97 ASN A N 1
ATOM 817 C CA . ASN A 1 97 ? -0.154 -4.167 -24.613 1.00 86.31 97 ASN A CA 1
ATOM 818 C C . ASN A 1 97 ? -1.604 -4.656 -24.751 1.00 86.31 97 ASN A C 1
ATOM 820 O O . ASN A 1 97 ? -2.321 -4.228 -25.652 1.00 86.31 97 ASN A O 1
ATOM 824 N N . GLN A 1 98 ? -2.062 -5.500 -23.824 1.00 85.25 98 GLN A N 1
ATOM 825 C CA . GLN A 1 98 ? -3.452 -5.957 -23.781 1.00 85.25 98 GLN A CA 1
ATOM 826 C C . GLN A 1 98 ? -4.416 -4.774 -23.658 1.00 85.25 98 GLN A C 1
ATOM 828 O O . GLN A 1 98 ? -5.287 -4.627 -24.507 1.00 85.25 98 GLN A O 1
ATOM 833 N N . PHE A 1 99 ? -4.208 -3.888 -22.681 1.00 83.62 99 PHE A N 1
ATOM 834 C CA . PHE A 1 99 ? -5.035 -2.695 -22.483 1.00 83.62 99 PHE A CA 1
ATOM 835 C C . PHE A 1 99 ? -5.054 -1.771 -23.709 1.00 83.62 99 PHE A C 1
ATOM 837 O O . PHE A 1 99 ? -6.107 -1.263 -24.101 1.00 83.62 99 PHE A O 1
ATOM 844 N N . TYR A 1 100 ? -3.896 -1.567 -24.344 1.00 86.19 100 TYR A N 1
ATOM 845 C CA . TYR A 1 100 ? -3.817 -0.763 -25.557 1.00 86.19 100 TYR A CA 1
ATOM 846 C C . TYR A 1 100 ? -4.656 -1.369 -26.686 1.00 86.19 100 TYR A C 1
ATOM 848 O O . TYR A 1 100 ? -5.456 -0.664 -27.299 1.00 86.19 100 TYR A O 1
ATOM 856 N N . ASN A 1 101 ? -4.515 -2.672 -26.941 1.00 87.19 101 ASN A N 1
ATOM 857 C CA . ASN A 1 101 ? -5.215 -3.342 -28.036 1.00 87.19 101 ASN A CA 1
ATOM 858 C C . ASN A 1 101 ? -6.725 -3.448 -27.810 1.00 87.19 101 ASN A C 1
ATOM 860 O O . ASN A 1 101 ? -7.481 -3.327 -28.773 1.00 87.19 101 ASN A O 1
ATOM 864 N N . THR A 1 102 ? -7.167 -3.658 -26.569 1.00 83.50 102 THR A N 1
ATOM 865 C CA . THR A 1 102 ? -8.589 -3.833 -26.247 1.00 83.50 102 THR A CA 1
ATOM 866 C C . THR A 1 102 ? -9.340 -2.510 -26.158 1.00 83.50 102 THR A C 1
ATOM 868 O O . THR A 1 102 ? -10.421 -2.392 -26.734 1.00 83.50 102 THR A O 1
ATOM 871 N N . LYS A 1 103 ? -8.775 -1.512 -25.463 1.00 82.12 103 LYS A N 1
ATOM 872 C CA . LYS A 1 103 ? -9.466 -0.256 -25.129 1.00 82.12 103 LYS A CA 1
ATOM 873 C C . LYS A 1 103 ? -8.977 0.930 -25.955 1.00 82.12 103 LYS A C 1
ATOM 875 O O . LYS A 1 103 ? -9.778 1.667 -26.518 1.00 82.12 103 LYS A O 1
ATOM 880 N N . VAL A 1 104 ? -7.664 1.134 -26.040 1.00 83.50 104 VAL A N 1
ATOM 881 C CA . VAL A 1 104 ? -7.106 2.394 -26.567 1.00 83.50 104 VAL A CA 1
ATOM 882 C C . VAL A 1 104 ? -7.082 2.424 -28.093 1.00 83.50 104 VAL A C 1
ATOM 884 O O . VAL A 1 104 ? -7.326 3.464 -28.694 1.00 83.50 104 VAL A O 1
ATOM 887 N N . ARG A 1 105 ? -6.842 1.290 -28.755 1.00 87.25 105 ARG A N 1
ATOM 888 C CA . ARG A 1 105 ? -6.687 1.218 -30.215 1.00 87.25 105 ARG A CA 1
ATOM 889 C C . ARG A 1 105 ? -7.911 1.739 -30.979 1.00 87.25 105 ARG A C 1
ATOM 891 O O . ARG A 1 105 ? -7.731 2.430 -31.979 1.00 87.25 105 ARG A O 1
ATOM 898 N N . LYS A 1 106 ? -9.126 1.440 -30.506 1.00 87.06 106 LYS A N 1
ATOM 899 C CA . LYS A 1 106 ? -10.393 1.862 -31.139 1.00 87.06 106 LYS A CA 1
ATOM 900 C C . LYS A 1 106 ? -10.623 3.373 -31.025 1.00 87.06 106 LYS A C 1
ATOM 902 O O . LYS A 1 106 ? -10.940 4.033 -32.015 1.00 87.06 106 LYS A O 1
ATOM 907 N N . LEU A 1 107 ? -10.292 3.940 -29.861 1.00 87.94 107 LEU A N 1
ATOM 908 C CA . LEU A 1 107 ? -10.426 5.373 -29.579 1.00 87.94 107 LEU A CA 1
ATOM 909 C C . LEU A 1 107 ? -9.623 6.254 -30.541 1.00 87.94 107 LEU A C 1
ATOM 911 O O . LEU A 1 107 ? -9.991 7.404 -30.747 1.00 87.94 107 LEU A O 1
ATOM 915 N N . LYS A 1 108 ? -8.556 5.734 -31.166 1.00 86.56 108 LYS A N 1
ATOM 916 C CA . LYS A 1 108 ? -7.757 6.502 -32.134 1.00 86.56 108 LYS A CA 1
ATOM 917 C C . LYS A 1 108 ? -8.602 7.034 -33.299 1.00 86.56 108 LYS A C 1
ATOM 919 O O . LYS A 1 108 ? -8.287 8.095 -33.826 1.00 86.56 108 LYS A O 1
ATOM 924 N N . ARG A 1 109 ? -9.636 6.291 -33.709 1.00 82.94 109 ARG A N 1
ATOM 925 C CA . ARG A 1 109 ? -10.537 6.668 -34.809 1.00 82.94 109 ARG A CA 1
ATOM 926 C C . ARG A 1 109 ? -11.838 7.292 -34.304 1.00 82.94 109 ARG A C 1
ATOM 928 O O . ARG A 1 109 ? -12.310 8.243 -34.904 1.00 82.94 109 ARG A O 1
ATOM 935 N N . GLU A 1 110 ? -12.384 6.778 -33.204 1.00 89.81 110 GLU A N 1
ATOM 936 C CA . GLU A 1 110 ? -13.694 7.191 -32.676 1.00 89.81 110 GLU A CA 1
ATOM 937 C C . GLU A 1 110 ? -13.632 8.481 -31.843 1.00 89.81 110 GLU A C 1
ATOM 939 O O . GLU A 1 110 ? -14.527 9.317 -31.920 1.00 89.81 110 GLU A O 1
ATOM 944 N N . ASN A 1 111 ? -12.586 8.659 -31.028 1.00 88.25 111 ASN A N 1
ATOM 945 C CA . ASN A 1 111 ? -12.438 9.816 -30.143 1.00 88.25 111 ASN A CA 1
ATOM 946 C C . ASN A 1 111 ? -10.951 10.111 -29.848 1.00 88.25 111 ASN A C 1
ATOM 948 O O . ASN A 1 111 ? -10.405 9.653 -28.833 1.00 88.25 111 ASN A O 1
ATOM 952 N N . PRO A 1 112 ? -10.287 10.919 -30.696 1.00 87.88 112 PRO A N 1
ATOM 953 C CA . PRO A 1 112 ? -8.863 11.238 -30.562 1.00 87.88 112 PRO A CA 1
ATOM 954 C C . PRO A 1 112 ? -8.486 11.905 -29.230 1.00 87.88 112 PRO A C 1
ATOM 956 O O . PRO A 1 112 ? -7.388 11.689 -28.711 1.00 87.88 112 PRO A O 1
ATOM 959 N N . ARG A 1 113 ? -9.400 12.677 -28.625 1.00 86.88 113 ARG A N 1
ATOM 960 C CA . ARG A 1 113 ? -9.175 13.324 -27.322 1.00 86.88 113 ARG A CA 1
ATOM 961 C C . ARG A 1 113 ? -9.133 12.296 -26.191 1.00 86.88 113 ARG A C 1
ATOM 963 O O . ARG A 1 113 ? -8.228 12.335 -25.355 1.00 86.88 113 ARG A O 1
ATOM 970 N N . ALA A 1 114 ? -10.083 11.363 -26.174 1.00 84.06 114 ALA A N 1
ATOM 971 C CA . ALA A 1 114 ? -10.090 10.259 -25.217 1.00 84.06 114 ALA A CA 1
ATOM 972 C C . ALA A 1 114 ? -8.888 9.327 -25.432 1.00 84.06 114 ALA A C 1
ATOM 974 O O . ALA A 1 114 ? -8.249 8.918 -24.464 1.00 84.06 114 ALA A O 1
ATOM 975 N N . TRP A 1 115 ? -8.519 9.067 -26.690 1.00 88.94 115 TRP A N 1
ATOM 976 C CA . TRP A 1 115 ? -7.314 8.315 -27.040 1.00 88.94 115 TRP A CA 1
ATOM 977 C C . TRP A 1 115 ? -6.049 8.934 -26.438 1.00 88.94 115 TRP A C 1
ATOM 979 O O . TRP A 1 115 ? -5.292 8.237 -25.764 1.00 88.94 115 TRP A O 1
ATOM 989 N N . PHE A 1 116 ? -5.844 10.242 -26.616 1.00 84.00 116 PHE A N 1
ATOM 990 C CA . PHE A 1 116 ? -4.674 10.939 -26.078 1.00 84.00 116 PHE A CA 1
ATOM 991 C C . PHE A 1 116 ? -4.647 10.924 -24.541 1.00 84.00 116 PHE A C 1
ATOM 993 O O . PHE A 1 116 ? -3.596 10.709 -23.934 1.00 84.00 116 PHE A O 1
ATOM 1000 N N . LYS A 1 117 ? -5.810 11.073 -23.891 1.00 84.69 117 LYS A N 1
ATOM 1001 C CA . LYS A 1 117 ? -5.943 10.960 -22.428 1.00 84.69 117 LYS A CA 1
ATOM 1002 C C . LYS A 1 117 ? -5.522 9.574 -21.924 1.00 84.69 117 LYS A C 1
ATOM 1004 O O . LYS A 1 117 ? -4.699 9.478 -21.017 1.00 84.69 117 LYS A O 1
ATOM 1009 N N . GLU A 1 118 ? -6.047 8.507 -22.521 1.00 82.38 118 GLU A N 1
ATOM 1010 C CA . GLU A 1 118 ? -5.728 7.121 -22.145 1.00 82.38 118 GLU A CA 1
ATOM 1011 C C . GLU A 1 118 ? -4.267 6.755 -22.469 1.00 82.38 118 GLU A C 1
ATOM 1013 O O . GLU A 1 118 ? -3.612 6.022 -21.723 1.00 82.38 118 GLU A O 1
ATOM 1018 N N . LEU A 1 119 ? -3.708 7.320 -23.543 1.00 83.38 119 LEU A N 1
ATOM 1019 C CA . LEU A 1 119 ? -2.302 7.156 -23.903 1.00 83.38 119 LEU A CA 1
ATOM 1020 C C . LEU A 1 119 ? -1.366 7.799 -22.868 1.00 83.38 119 LEU A C 1
ATOM 1022 O O . LEU A 1 119 ? -0.385 7.171 -22.471 1.00 83.38 119 LEU A O 1
ATOM 1026 N N . ASN A 1 120 ? -1.703 8.984 -22.353 1.00 79.25 120 ASN A N 1
ATOM 1027 C CA . ASN A 1 120 ? -0.959 9.638 -21.270 1.00 79.25 120 ASN A CA 1
ATOM 1028 C C . ASN A 1 120 ? -0.974 8.829 -19.961 1.00 79.25 120 ASN A C 1
ATOM 1030 O O . ASN A 1 120 ? 0.027 8.766 -19.241 1.00 79.25 120 ASN A O 1
ATOM 1034 N N . VAL A 1 121 ? -2.083 8.146 -19.664 1.00 78.25 121 VAL A N 1
ATOM 1035 C CA . VAL A 1 121 ? -2.173 7.213 -18.527 1.00 78.25 121 VAL A CA 1
ATOM 1036 C C . VAL A 1 121 ? -1.244 6.005 -18.734 1.00 78.25 121 VAL A C 1
ATOM 1038 O O . VAL A 1 121 ? -0.494 5.628 -17.828 1.00 78.25 121 VAL A O 1
ATOM 1041 N N . LEU A 1 122 ? -1.221 5.430 -19.941 1.00 76.06 122 LEU A N 1
ATOM 1042 C CA . LEU A 1 122 ? -0.364 4.293 -20.311 1.00 76.06 122 LEU A CA 1
ATOM 1043 C C . LEU A 1 122 ? 1.140 4.607 -20.247 1.00 76.06 122 LEU A C 1
ATOM 1045 O O . LEU A 1 122 ? 1.943 3.796 -19.748 1.00 76.06 122 LEU A O 1
ATOM 1049 N N . THR A 1 123 ? 1.543 5.767 -20.766 1.00 75.94 123 THR A N 1
ATOM 1050 C CA . THR A 1 123 ? 2.943 6.219 -20.773 1.00 75.94 123 THR A CA 1
ATOM 1051 C C . THR A 1 123 ? 3.377 6.702 -19.391 1.00 75.94 123 THR A C 1
ATOM 1053 O O . THR A 1 123 ? 4.543 6.560 -19.025 1.00 75.94 123 THR A O 1
ATOM 1056 N N . GLY A 1 124 ? 2.434 7.123 -18.545 1.00 67.19 124 GLY A N 1
ATOM 1057 C CA . GLY A 1 124 ? 2.737 7.761 -17.267 1.00 67.19 124 GLY A CA 1
ATOM 1058 C C . GLY A 1 124 ? 3.139 9.224 -17.430 1.00 67.19 124 GLY A C 1
ATOM 1059 O O . GLY A 1 124 ? 3.673 9.794 -16.482 1.00 67.19 124 GLY A O 1
ATOM 1060 N N . SER A 1 125 ? 2.856 9.819 -18.592 1.00 64.88 125 SER A N 1
ATOM 1061 C CA . SER A 1 125 ? 2.849 11.265 -18.792 1.00 64.88 125 SER A CA 1
ATOM 1062 C C . SER A 1 125 ? 1.609 11.846 -18.116 1.00 64.88 125 SER A C 1
ATOM 1064 O O . SER A 1 125 ? 0.690 12.339 -18.760 1.00 64.88 125 SER A O 1
ATOM 1066 N N . GLN A 1 126 ? 1.534 11.738 -16.791 1.00 57.44 126 GLN A N 1
ATOM 1067 C CA . GLN A 1 126 ? 0.698 12.670 -16.050 1.00 57.44 126 GLN A CA 1
ATOM 1068 C C . GLN A 1 126 ? 1.357 14.035 -16.206 1.00 57.44 126 GLN A C 1
ATOM 1070 O O . GLN A 1 126 ? 2.584 14.130 -16.103 1.00 57.44 126 GLN A O 1
ATOM 1075 N N . ARG A 1 127 ? 0.567 15.076 -16.490 1.00 53.38 127 ARG A N 1
ATOM 1076 C CA . ARG A 1 127 ? 1.063 16.442 -16.336 1.00 53.38 127 ARG A CA 1
ATOM 1077 C C . ARG A 1 127 ? 1.578 16.520 -14.903 1.00 53.38 127 ARG A C 1
ATOM 1079 O O . ARG A 1 127 ? 0.789 16.427 -13.969 1.00 53.38 127 ARG A O 1
ATOM 1086 N N . LYS A 1 128 ? 2.897 16.606 -14.725 1.00 53.34 128 LYS A N 1
ATOM 1087 C CA . LYS A 1 128 ? 3.409 17.209 -13.506 1.00 53.34 128 LYS A CA 1
ATOM 1088 C C . LYS A 1 128 ? 2.835 18.612 -13.556 1.00 53.34 128 LYS A C 1
ATOM 1090 O O . LYS A 1 128 ? 3.166 19.353 -14.479 1.00 53.34 128 LYS A O 1
ATOM 1095 N N . GLU A 1 129 ? 1.941 18.942 -12.635 1.00 49.12 129 GLU A N 1
ATOM 1096 C CA . GLU A 1 129 ? 1.814 20.340 -12.265 1.00 49.12 129 GLU A CA 1
ATOM 1097 C C . GLU A 1 129 ? 3.232 20.770 -11.903 1.00 49.12 129 GLU A C 1
ATOM 1099 O O . GLU A 1 129 ? 3.824 20.265 -10.948 1.00 49.12 129 GLU A O 1
ATOM 1104 N N . MET A 1 130 ? 3.842 21.585 -12.762 1.00 45.62 130 MET A N 1
ATOM 1105 C CA . MET A 1 130 ? 5.006 22.349 -12.358 1.00 45.62 130 MET A CA 1
ATOM 1106 C C . MET A 1 130 ? 4.474 23.364 -11.362 1.00 45.62 130 MET A C 1
ATOM 1108 O O . MET A 1 130 ? 4.144 24.486 -11.721 1.00 45.62 130 MET A O 1
ATOM 1112 N N . THR A 1 131 ? 4.332 22.949 -10.108 1.00 46.22 131 THR A N 1
ATOM 1113 C CA . THR A 1 131 ? 4.388 23.897 -9.009 1.00 46.22 131 THR A CA 1
ATOM 1114 C C . THR A 1 131 ? 5.834 24.367 -8.997 1.00 46.22 131 THR A C 1
ATOM 1116 O O . THR A 1 131 ? 6.716 23.683 -8.475 1.00 46.22 131 THR A O 1
ATOM 1119 N N . VAL A 1 132 ? 6.097 25.475 -9.690 1.00 49.19 132 VAL A N 1
ATOM 1120 C CA . VAL A 1 132 ? 7.306 26.261 -9.463 1.00 49.19 132 VAL A CA 1
ATOM 1121 C C . VAL A 1 132 ? 7.212 26.672 -8.000 1.00 49.19 132 VAL A C 1
ATOM 1123 O O . VAL A 1 132 ? 6.381 27.494 -7.634 1.00 49.19 132 VAL A O 1
ATOM 1126 N N . ARG A 1 133 ? 7.943 25.972 -7.134 1.00 44.06 133 ARG A N 1
ATOM 1127 C CA . ARG A 1 133 ? 8.136 26.406 -5.757 1.00 44.06 133 ARG A CA 1
ATOM 1128 C C . ARG A 1 133 ? 9.340 27.320 -5.792 1.00 44.06 133 ARG A C 1
ATOM 1130 O O . ARG A 1 133 ? 10.459 26.832 -5.919 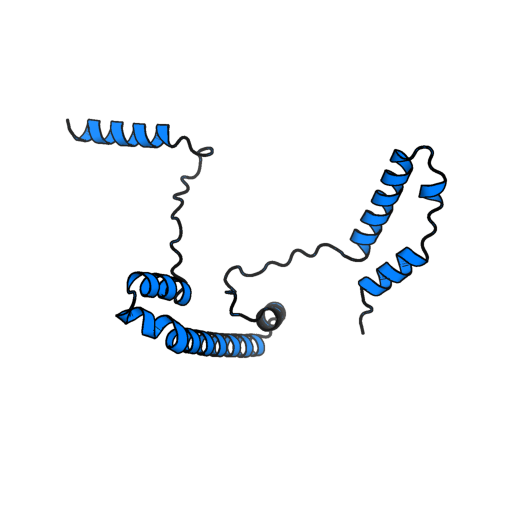1.00 44.06 133 ARG A O 1
ATOM 1137 N N . GLU A 1 134 ? 9.090 28.618 -5.739 1.00 49.50 134 GLU A N 1
ATOM 1138 C CA . GLU A 1 134 ? 10.117 29.545 -5.292 1.00 49.50 134 GLU A CA 1
ATOM 1139 C C . GLU A 1 134 ? 10.353 29.248 -3.807 1.00 49.50 134 GLU A C 1
ATOM 1141 O O . GLU A 1 134 ? 9.410 29.133 -3.018 1.00 49.50 134 GLU A O 1
ATOM 1146 N N . GLU A 1 135 ? 11.601 28.959 -3.442 1.00 45.53 135 GLU A N 1
ATOM 1147 C CA . GLU A 1 135 ? 11.960 28.740 -2.046 1.00 45.53 135 GLU A CA 1
ATOM 1148 C C . GLU A 1 135 ? 11.852 30.075 -1.307 1.00 45.53 135 GLU A C 1
ATOM 1150 O O . GLU A 1 135 ? 12.676 30.959 -1.520 1.00 45.53 135 GLU A O 1
ATOM 1155 N N . GLY A 1 136 ? 10.849 30.208 -0.433 1.00 51.38 136 GLY A N 1
ATOM 1156 C CA . GLY A 1 136 ? 10.837 31.260 0.586 1.00 51.38 136 GLY A CA 1
ATOM 1157 C C . GLY A 1 136 ? 9.582 32.114 0.728 1.00 51.38 136 GLY A C 1
ATOM 1158 O O . GLY A 1 136 ? 9.626 33.033 1.536 1.00 51.38 136 GLY A O 1
ATOM 1159 N N . GLU A 1 137 ? 8.475 31.836 0.036 1.00 45.31 137 GLU A N 1
ATOM 1160 C CA . GLU A 1 137 ? 7.235 32.598 0.250 1.00 45.31 137 GLU A CA 1
ATOM 1161 C C . GLU A 1 137 ? 6.071 31.710 0.712 1.00 45.31 137 GLU A C 1
ATOM 1163 O O . GLU A 1 137 ? 5.812 30.625 0.178 1.00 45.31 137 GLU A O 1
ATOM 1168 N N . ASP A 1 138 ? 5.416 32.194 1.770 1.00 54.59 138 ASP A N 1
ATOM 1169 C CA . ASP A 1 138 ? 4.190 31.688 2.384 1.00 54.59 138 ASP A CA 1
ATOM 1170 C C . ASP A 1 138 ? 3.075 31.446 1.354 1.00 54.59 138 ASP A C 1
ATOM 1172 O O . ASP A 1 138 ? 3.128 31.969 0.238 1.00 54.59 138 ASP A O 1
ATOM 1176 N N . PRO A 1 139 ? 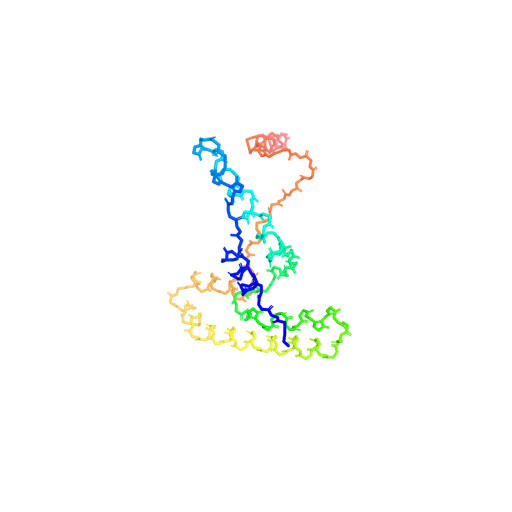2.050 30.635 1.685 1.00 50.16 139 PRO A N 1
ATOM 1177 C CA . PRO A 1 139 ? 1.079 30.170 0.714 1.00 50.16 139 PRO A CA 1
ATOM 1178 C C . PRO A 1 139 ? 0.267 31.323 0.102 1.00 50.16 139 PRO A C 1
ATOM 1180 O O . PRO A 1 139 ? -0.791 31.696 0.589 1.00 50.16 139 PRO A O 1
ATOM 1183 N N . VAL A 1 140 ? 0.744 31.758 -1.062 1.00 54.94 140 VAL A N 1
ATOM 1184 C CA . VAL A 1 140 ? -0.036 32.050 -2.259 1.00 54.94 140 VAL A CA 1
ATOM 1185 C C . VAL A 1 140 ? -0.970 33.266 -2.156 1.00 54.94 140 VAL A C 1
ATOM 1187 O O . VAL A 1 140 ? -2.195 33.145 -2.171 1.00 54.94 140 VAL A O 1
ATOM 1190 N N . ASP A 1 141 ? -0.380 34.464 -2.190 1.00 67.88 141 ASP A N 1
ATOM 1191 C CA . ASP A 1 141 ? -1.059 35.658 -2.706 1.00 67.88 141 ASP A CA 1
ATOM 1192 C C . ASP A 1 141 ? -0.954 35.681 -4.241 1.00 67.88 141 ASP A C 1
ATOM 1194 O O . ASP A 1 141 ? -0.056 36.272 -4.848 1.00 67.88 141 ASP A O 1
ATOM 1198 N N . HIS A 1 142 ? -1.888 34.986 -4.891 1.00 64.00 142 HIS A N 1
ATOM 1199 C CA . HIS A 1 142 ? -1.996 34.975 -6.350 1.00 64.00 142 HIS A CA 1
ATOM 1200 C C . HIS A 1 142 ? -2.166 36.381 -6.946 1.00 64.00 142 HIS A C 1
ATOM 1202 O O . HIS A 1 142 ? -1.754 36.611 -8.086 1.00 64.00 142 HIS A O 1
ATOM 1208 N N . GLN A 1 143 ? -2.759 37.310 -6.191 1.00 66.31 143 GLN A N 1
ATOM 1209 C CA . GLN A 1 143 ? -3.016 38.669 -6.647 1.00 66.31 143 GLN A CA 1
ATOM 1210 C C . GLN A 1 143 ? -1.725 39.493 -6.649 1.00 66.31 143 GLN A C 1
ATOM 1212 O O . GLN A 1 143 ? -1.455 40.209 -7.614 1.00 66.31 143 GLN A O 1
ATOM 1217 N N . GLY A 1 144 ? -0.890 39.333 -5.621 1.00 71.62 144 GLY A N 1
ATOM 1218 C CA . GLY A 1 144 ? 0.425 39.965 -5.529 1.00 71.62 144 GLY A CA 1
ATOM 1219 C C . GLY A 1 144 ? 1.349 39.568 -6.679 1.00 71.62 144 GLY A C 1
ATOM 1220 O O . GLY A 1 144 ? 1.9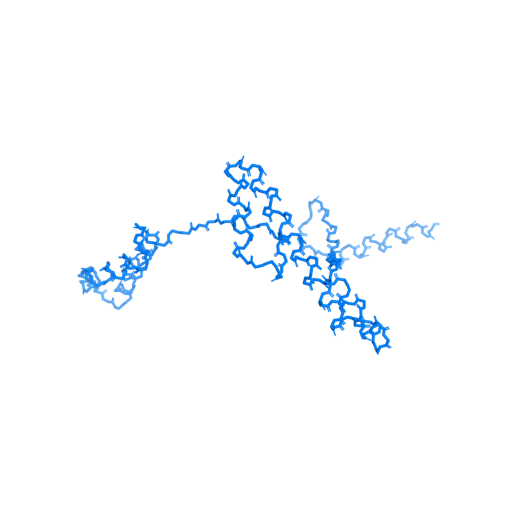73 40.431 -7.298 1.00 71.62 144 GLY A O 1
ATOM 1221 N N . ILE A 1 145 ? 1.370 38.282 -7.043 1.00 71.88 145 ILE A N 1
ATOM 1222 C CA . ILE A 1 145 ? 2.162 37.793 -8.184 1.00 71.88 145 ILE A CA 1
ATOM 1223 C C . ILE A 1 145 ? 1.641 38.386 -9.499 1.00 71.88 145 ILE A C 1
ATOM 1225 O O . ILE A 1 145 ? 2.430 38.860 -10.317 1.00 71.88 145 ILE A O 1
ATOM 1229 N N . ALA A 1 146 ? 0.319 38.404 -9.699 1.00 74.44 146 ALA A N 1
ATOM 1230 C CA . ALA A 1 146 ? -0.282 38.956 -10.911 1.00 74.44 146 ALA A CA 1
ATOM 1231 C C . ALA A 1 146 ? 0.020 40.455 -11.077 1.00 74.44 146 ALA A C 1
ATOM 1233 O O . ALA A 1 146 ? 0.379 40.892 -12.170 1.00 74.44 146 ALA A O 1
ATOM 1234 N N . ASN A 1 147 ? -0.058 41.230 -9.993 1.00 78.44 147 ASN A N 1
ATOM 1235 C CA . ASN A 1 147 ? 0.241 42.660 -10.018 1.00 78.44 147 ASN A CA 1
ATOM 1236 C C . ASN A 1 147 ? 1.723 42.921 -10.312 1.00 78.44 147 ASN A C 1
ATOM 1238 O O . ASN A 1 147 ? 2.040 43.739 -11.165 1.00 78.44 147 ASN A O 1
ATOM 1242 N N . LYS A 1 148 ? 2.629 42.147 -9.706 1.00 80.19 148 LYS A N 1
ATOM 1243 C CA . LYS A 1 148 ? 4.077 42.269 -9.934 1.00 80.19 148 LYS A CA 1
ATOM 1244 C C . LYS A 1 148 ? 4.462 41.943 -11.384 1.00 80.19 148 LYS A C 1
ATOM 1246 O O . LYS A 1 148 ? 5.301 42.618 -11.980 1.00 80.19 148 LYS A O 1
ATOM 1251 N N . ILE A 1 149 ? 3.817 40.938 -11.982 1.00 79.12 149 ILE A N 1
ATOM 1252 C CA . ILE A 1 149 ? 3.971 40.629 -13.412 1.00 79.12 149 ILE A CA 1
ATOM 1253 C C . ILE A 1 149 ? 3.450 41.784 -14.276 1.00 79.12 149 ILE A C 1
ATOM 1255 O O . ILE A 1 149 ? 4.133 42.195 -15.209 1.00 79.12 149 ILE A O 1
ATOM 1259 N N . ASN A 1 150 ? 2.285 42.349 -13.966 1.00 80.75 150 ASN A N 1
ATOM 1260 C CA . ASN A 1 150 ? 1.752 43.472 -14.737 1.00 80.75 150 ASN A CA 1
ATOM 1261 C C . ASN A 1 150 ? 2.658 44.707 -14.649 1.00 80.75 150 ASN A C 1
ATOM 1263 O O . ASN A 1 150 ? 2.988 45.266 -15.690 1.00 80.75 150 ASN A O 1
ATOM 1267 N N . ASP A 1 151 ? 3.139 45.057 -13.455 1.00 78.56 151 ASP A N 1
ATOM 1268 C CA . ASP A 1 151 ? 4.024 46.207 -13.232 1.00 78.56 151 ASP A CA 1
ATOM 1269 C C . ASP A 1 151 ? 5.357 46.065 -13.983 1.00 78.56 151 ASP A C 1
ATOM 1271 O O . ASP A 1 151 ? 5.866 47.009 -14.595 1.00 78.56 151 ASP A O 1
ATOM 1275 N N . THR A 1 152 ? 5.942 44.863 -13.969 1.00 80.06 152 THR A N 1
ATOM 1276 C CA . THR A 1 152 ? 7.175 44.592 -14.725 1.00 80.06 152 THR A CA 1
ATOM 1277 C C . THR A 1 152 ? 6.956 44.706 -16.230 1.00 80.06 152 THR A C 1
ATOM 1279 O O . THR A 1 152 ? 7.785 45.295 -16.921 1.00 80.06 152 THR A O 1
ATOM 1282 N N . LEU A 1 153 ? 5.830 44.211 -16.746 1.00 72.19 153 LEU A N 1
ATOM 1283 C CA . LEU A 1 153 ? 5.514 44.292 -18.170 1.00 72.19 153 LEU A CA 1
ATOM 1284 C C . LEU A 1 153 ? 5.178 45.722 -18.614 1.00 72.19 153 LEU A C 1
ATOM 1286 O O . LEU A 1 153 ? 5.590 46.131 -19.701 1.00 72.19 153 LEU A O 1
ATOM 1290 N N . THR A 1 154 ? 4.508 46.519 -17.779 1.00 71.38 154 THR A N 1
ATOM 1291 C CA . THR A 1 154 ? 4.249 47.934 -18.083 1.00 71.38 154 THR A CA 1
ATOM 1292 C C . THR A 1 154 ? 5.540 48.746 -18.141 1.00 71.38 154 THR A C 1
ATOM 1294 O O . THR A 1 154 ? 5.700 49.564 -19.043 1.00 71.38 154 THR A O 1
ATOM 1297 N N . ASN A 1 155 ? 6.506 48.456 -17.266 1.00 65.31 155 ASN A N 1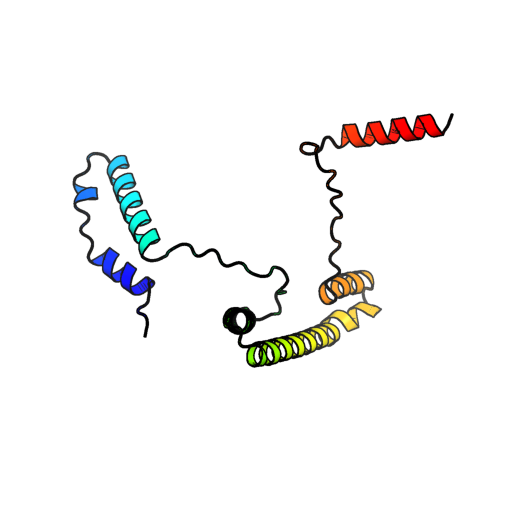
ATOM 1298 C CA . ASN A 1 155 ? 7.794 49.156 -17.246 1.00 65.31 155 ASN A CA 1
ATOM 1299 C C . ASN A 1 155 ? 8.721 48.791 -18.417 1.00 65.31 155 ASN A C 1
ATOM 1301 O O . ASN A 1 155 ? 9.616 49.563 -18.736 1.00 65.31 155 ASN A O 1
ATOM 1305 N N . ILE A 1 156 ? 8.521 47.643 -19.071 1.00 65.00 156 ILE A N 1
ATOM 1306 C CA . ILE A 1 156 ? 9.284 47.246 -20.272 1.00 65.00 156 ILE A CA 1
ATOM 1307 C C . ILE A 1 156 ? 8.704 47.886 -21.547 1.00 65.00 156 ILE A C 1
ATOM 1309 O O . ILE A 1 156 ? 9.371 47.937 -22.577 1.00 65.00 156 ILE A O 1
ATOM 1313 N N . THR A 1 157 ? 7.463 48.377 -21.492 1.00 54.62 157 THR A N 1
ATOM 1314 C CA . THR A 1 157 ? 6.753 48.928 -22.660 1.00 54.62 157 THR A CA 1
ATOM 1315 C C . THR A 1 157 ? 6.896 50.458 -22.777 1.00 54.62 157 THR A C 1
ATOM 1317 O O . THR A 1 157 ? 6.291 51.055 -23.665 1.00 54.62 157 THR A O 1
ATOM 1320 N N . THR A 1 158 ? 7.699 51.090 -21.910 1.00 46.94 158 THR A N 1
ATOM 1321 C CA . THR A 1 158 ? 8.040 52.529 -21.967 1.00 46.94 158 THR A CA 1
ATOM 1322 C C . THR A 1 158 ? 9.488 52.701 -22.398 1.00 46.94 158 THR A C 1
ATOM 1324 O O . THR A 1 158 ? 9.747 53.602 -23.224 1.00 46.94 158 THR A O 1
#

Organism: Branchiostoma lanceolatum (NCBI:txid7740)